Protein AF-A0A6L4AUI9-F1 (afdb_monomer)

Foldseek 3Di:
DDDDDDDDDDPPDDPPPPDQQFWAWWAFPVGDIATFRHDWDDDPQWIWTAHPVRDIDIDGPNRTPVVVRVVRRVVSVVVVVVVVD

Mean predicted aligned error: 10.36 Å

Radius of gyration: 20.44 Å; Cα contacts (8 Å, |Δi|>4): 113; chains: 1; bounding box: 47×45×56 Å

pLDDT: mean 83.94, std 18.22, range [41.22, 98.5]

Secondary structure (DSSP, 8-state):
----------------------EEEEEETTS-EEEEES--EEETTEEEEE-TTS-EEEEEGGGEEHHHHHHHHHHHHHHHHHTT-

Solvent-accessible surface area (backbone atoms only — not comparable to full-atom values): 5217 Å² total; per-residue (Å²): 140,84,83,86,86,82,81,77,92,85,88,85,85,78,83,71,83,78,61,80,69,49,67,24,42,43,28,33,68,90,70,49,79,44,70,20,45,19,77,69,43,82,56,91,66,26,34,39,33,24,32,79,88,63,51,80,46,72,47,53,43,92,47,40,35,62,70,60,11,53,52,48,25,52,50,46,52,50,53,57,49,64,73,73,110

Sequence (85 aa):
MANRLHLPLLAAALLVAAGPARADWLVTTDGGLIETKGPWKVDGRRVVFHLPNGTLSSVRADEVDLDRSAAETARAAEAARRASE

Nearest PDB structures (foldseek):
  3qii-assembly1_A-2  TM=4.907E-01  e=1.720E-01  Homo sapiens
  2mwo-assembly1_A  TM=4.657E-01  e=3.895E-01  Homo sapiens
  2ldm-assembly1_A  TM=4.924E-01  e=7.851E-01  Homo sapiens
  2equ-assembly1_A  TM=4.624E-01  e=1.678E+0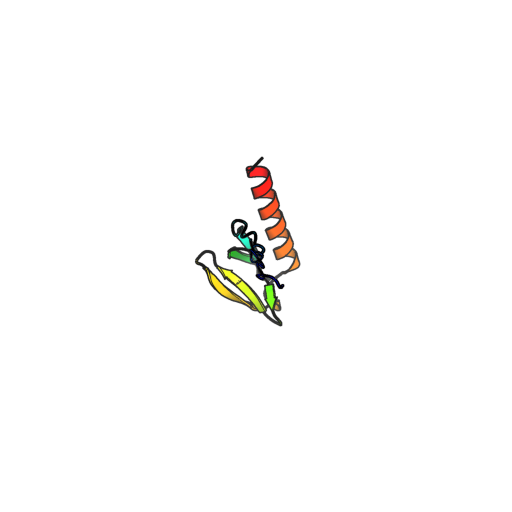0  Homo sapiens
  6zu5-assembly1_LM0  TM=4.246E-01  e=2.247E+00  Paranosema locustae

Structure (mmCIF, N/CA/C/O backbone):
data_AF-A0A6L4AUI9-F1
#
_entry.id   AF-A0A6L4AUI9-F1
#
loop_
_atom_site.group_PDB
_atom_site.id
_atom_site.type_symbol
_atom_site.label_atom_id
_atom_site.label_alt_id
_atom_site.label_comp_id
_atom_site.label_asym_id
_atom_site.label_entity_id
_atom_site.label_seq_id
_atom_site.pdbx_PDB_ins_code
_atom_site.Cartn_x
_atom_site.Cartn_y
_atom_site.Cartn_z
_atom_site.occupancy
_atom_site.B_iso_or_equiv
_atom_site.auth_seq_id
_atom_site.auth_comp_id
_atom_site.auth_asym_id
_atom_site.auth_atom_id
_atom_site.pdbx_PDB_model_num
ATOM 1 N N . MET A 1 1 ? 34.986 -35.114 42.155 1.00 41.22 1 MET A N 1
ATOM 2 C CA . MET A 1 1 ? 33.513 -35.259 42.080 1.00 41.22 1 MET A CA 1
ATOM 3 C C . MET A 1 1 ? 32.920 -33.924 42.520 1.00 41.22 1 MET A C 1
ATOM 5 O O . MET A 1 1 ? 33.275 -33.503 43.603 1.00 41.22 1 MET A O 1
ATOM 9 N N . ALA A 1 2 ? 32.139 -33.140 41.783 1.00 44.66 2 ALA A N 1
ATOM 10 C CA . ALA A 1 2 ? 31.563 -33.196 40.444 1.00 44.66 2 ALA A CA 1
ATOM 11 C C . ALA A 1 2 ? 31.414 -31.721 39.987 1.00 44.66 2 ALA A C 1
ATOM 13 O O . ALA A 1 2 ? 30.985 -30.873 40.758 1.00 44.66 2 ALA A O 1
ATOM 14 N N . ASN A 1 3 ? 32.059 -31.368 38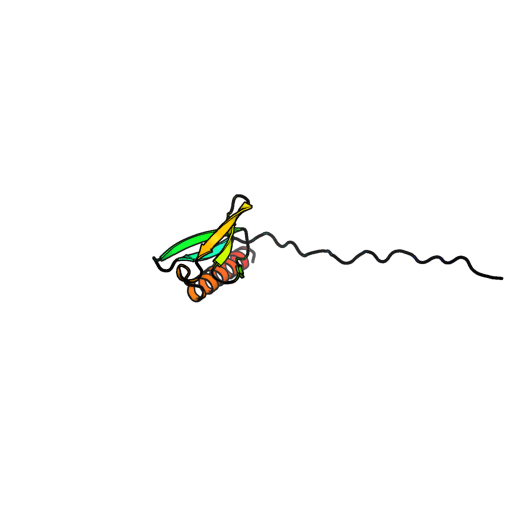.878 1.00 42.38 3 ASN A N 1
ATOM 15 C CA . ASN A 1 3 ? 31.451 -30.951 37.608 1.00 42.38 3 ASN A CA 1
ATOM 16 C C . ASN A 1 3 ? 31.112 -29.447 37.505 1.00 42.38 3 ASN A C 1
ATOM 18 O O . ASN A 1 3 ? 30.098 -28.965 37.998 1.00 42.38 3 ASN A O 1
ATOM 22 N N . ARG A 1 4 ? 32.001 -28.720 36.812 1.00 56.47 4 ARG A N 1
ATOM 23 C CA . ARG A 1 4 ? 31.819 -27.341 36.345 1.00 56.47 4 ARG A CA 1
ATOM 24 C C . ARG A 1 4 ? 30.788 -27.344 35.217 1.00 56.47 4 ARG A C 1
ATOM 26 O O . ARG A 1 4 ? 31.037 -27.938 34.172 1.00 56.47 4 ARG A O 1
ATOM 33 N N . LEU A 1 5 ? 29.649 -26.689 35.417 1.00 57.59 5 LEU A N 1
ATOM 34 C CA . LEU A 1 5 ? 28.661 -26.498 34.358 1.00 57.59 5 LEU A CA 1
ATOM 35 C C . LEU A 1 5 ? 29.091 -25.315 33.486 1.00 57.59 5 LEU A C 1
ATOM 37 O O . LEU A 1 5 ? 28.806 -24.160 33.782 1.00 57.59 5 LEU A O 1
ATOM 41 N N . HIS A 1 6 ? 29.809 -25.625 32.411 1.00 60.34 6 HIS A N 1
ATOM 42 C CA . HIS A 1 6 ? 29.868 -24.768 31.237 1.00 60.34 6 HIS A CA 1
ATOM 43 C C . HIS A 1 6 ? 28.605 -25.033 30.413 1.00 60.34 6 HIS A C 1
ATOM 45 O O . HIS A 1 6 ? 28.472 -26.115 29.846 1.00 60.34 6 HIS A O 1
ATOM 51 N N . LEU A 1 7 ? 27.696 -24.061 30.326 1.00 53.03 7 LEU A N 1
ATOM 52 C CA . LEU A 1 7 ? 26.717 -24.017 29.241 1.00 53.03 7 LEU A CA 1
ATOM 53 C C . LEU A 1 7 ? 27.033 -22.781 28.381 1.00 53.03 7 LEU A C 1
ATOM 55 O O . LEU A 1 7 ? 2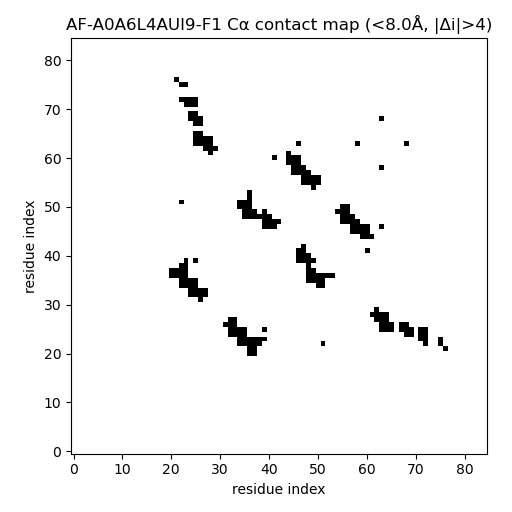6.828 -21.656 28.839 1.00 53.03 7 LEU A O 1
ATOM 59 N N . PRO A 1 8 ? 27.638 -22.967 27.196 1.00 55.88 8 PRO A N 1
ATOM 60 C CA . PRO A 1 8 ? 28.061 -21.882 26.327 1.00 55.88 8 PRO A CA 1
ATOM 61 C C . PRO A 1 8 ? 26.903 -21.380 25.454 1.00 55.88 8 PRO A C 1
ATOM 63 O O . PRO A 1 8 ? 25.953 -22.107 25.183 1.00 55.88 8 PRO A O 1
ATOM 66 N N . LEU A 1 9 ? 27.042 -20.128 25.004 1.00 53.84 9 LEU A N 1
ATOM 67 C CA . LEU A 1 9 ? 26.576 -19.582 23.723 1.00 53.84 9 LEU A CA 1
ATOM 68 C C . LEU A 1 9 ? 25.396 -20.304 23.041 1.00 53.84 9 LEU A C 1
ATOM 70 O O . LEU A 1 9 ? 25.612 -21.244 22.284 1.00 53.84 9 LEU A O 1
ATOM 74 N N . LEU A 1 10 ? 24.176 -19.776 23.172 1.00 52.81 10 LEU A N 1
ATOM 75 C CA . LEU A 1 10 ? 23.093 -20.012 22.203 1.00 52.81 10 LEU A CA 1
ATOM 76 C C . LEU A 1 10 ? 22.030 -18.905 22.305 1.00 52.81 10 LEU A C 1
ATOM 78 O O . LEU A 1 10 ? 20.883 -19.128 22.668 1.00 52.81 10 LEU A O 1
ATOM 82 N N . ALA A 1 11 ? 22.433 -17.673 21.992 1.00 55.09 11 ALA A N 1
ATOM 83 C CA . ALA A 1 11 ? 21.517 -16.551 21.759 1.00 55.09 11 ALA A CA 1
ATOM 84 C C . ALA A 1 11 ? 21.761 -15.940 20.368 1.00 55.09 11 ALA A C 1
ATOM 86 O O . ALA A 1 11 ? 21.810 -14.727 20.198 1.00 55.09 11 ALA A O 1
ATOM 87 N N . ALA A 1 12 ? 21.971 -16.800 19.368 1.00 58.97 12 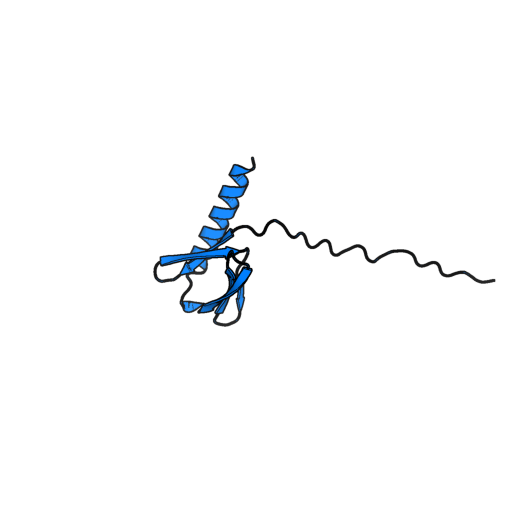ALA A N 1
ATOM 88 C CA . ALA A 1 12 ? 22.166 -16.417 17.975 1.00 58.97 12 ALA A CA 1
ATOM 89 C C . ALA A 1 12 ? 21.031 -16.990 17.121 1.00 58.97 12 ALA A C 1
ATOM 91 O O . ALA A 1 12 ? 21.201 -18.031 16.500 1.00 58.97 12 ALA A O 1
ATOM 92 N N . ALA A 1 13 ? 19.869 -16.332 17.115 1.00 58.03 13 ALA A N 1
ATOM 93 C CA . ALA A 1 13 ? 18.861 -16.507 16.065 1.00 58.03 13 ALA A CA 1
ATOM 94 C C . ALA A 1 13 ? 17.763 -15.438 16.166 1.00 58.03 13 ALA A C 1
ATOM 96 O O . ALA A 1 13 ? 16.656 -15.723 16.600 1.00 58.03 13 ALA A O 1
ATOM 97 N N . LEU A 1 14 ? 18.065 -14.206 15.756 1.00 53.00 14 LEU A N 1
ATOM 98 C CA . LEU A 1 14 ? 17.061 -13.263 15.241 1.00 53.00 14 LEU A CA 1
ATOM 99 C C . LEU A 1 14 ? 17.754 -12.273 14.295 1.00 53.00 14 LEU A C 1
ATOM 101 O O . LEU A 1 14 ? 17.715 -11.059 14.462 1.00 53.00 14 LEU A O 1
ATOM 105 N N . LEU A 1 15 ? 18.403 -12.815 13.261 1.00 50.09 15 LEU A N 1
ATOM 106 C CA . LEU A 1 15 ? 18.583 -12.071 12.017 1.00 50.09 15 LEU A CA 1
ATOM 107 C C . LEU A 1 15 ? 17.204 -12.000 11.356 1.00 50.09 15 LEU A C 1
ATOM 109 O O . LEU A 1 15 ? 16.851 -12.824 10.517 1.00 50.09 15 LEU A O 1
ATOM 113 N N . VAL A 1 16 ? 16.394 -11.033 11.792 1.00 57.41 16 VAL A N 1
ATOM 114 C CA . VAL A 1 16 ? 15.284 -10.538 10.981 1.00 57.41 16 VAL A CA 1
ATOM 115 C C . VAL A 1 16 ? 15.929 -10.071 9.687 1.00 57.41 16 VAL A C 1
ATOM 117 O O . VAL A 1 16 ? 16.712 -9.122 9.690 1.00 57.41 16 VAL A O 1
ATOM 120 N N . ALA A 1 17 ? 15.654 -10.782 8.597 1.00 50.28 17 ALA A N 1
ATOM 121 C CA . ALA A 1 17 ? 15.986 -10.344 7.257 1.00 50.28 17 ALA A CA 1
ATOM 122 C C . ALA A 1 17 ? 15.194 -9.059 6.978 1.00 50.28 17 ALA A C 1
ATOM 124 O O . ALA A 1 17 ? 14.117 -9.082 6.387 1.00 50.28 17 ALA A O 1
ATOM 125 N N . ALA A 1 18 ? 15.710 -7.928 7.456 1.00 51.84 18 ALA A N 1
ATOM 126 C CA . ALA A 1 18 ? 15.306 -6.607 7.021 1.00 51.84 18 ALA A CA 1
ATOM 127 C C . ALA A 1 18 ? 15.841 -6.442 5.598 1.00 51.84 18 ALA A C 1
ATOM 129 O O . ALA A 1 18 ? 16.875 -5.817 5.364 1.00 51.84 18 ALA A O 1
ATOM 130 N N . GLY A 1 19 ? 15.163 -7.084 4.643 1.00 57.34 19 GLY A N 1
ATOM 131 C CA . GLY A 1 19 ? 15.316 -6.729 3.243 1.00 57.34 19 GLY A CA 1
ATOM 132 C C . GLY A 1 19 ? 15.062 -5.226 3.086 1.00 57.34 19 GLY A C 1
ATOM 133 O O . GLY A 1 19 ? 14.331 -4.646 3.901 1.00 57.34 19 GLY A O 1
ATOM 134 N N . PRO A 1 20 ? 15.669 -4.572 2.080 1.00 57.75 20 PRO A N 1
ATOM 135 C CA . PRO A 1 20 ? 15.375 -3.175 1.800 1.00 57.75 20 PRO A CA 1
ATOM 136 C C . PRO A 1 20 ? 13.857 -3.022 1.725 1.00 57.75 20 PRO A C 1
ATOM 138 O O . PRO A 1 20 ? 13.196 -3.802 1.039 1.00 57.75 20 PRO A O 1
ATOM 141 N N . ALA A 1 21 ? 13.312 -2.073 2.489 1.00 65.31 21 ALA A N 1
ATOM 142 C CA . ALA A 1 21 ? 11.891 -1.765 2.458 1.00 65.31 21 ALA A CA 1
ATOM 143 C C . ALA A 1 21 ? 11.559 -1.309 1.032 1.00 65.31 21 ALA A C 1
ATOM 145 O O . ALA A 1 21 ? 11.818 -0.161 0.672 1.00 65.31 21 ALA A O 1
ATOM 146 N N . ARG A 1 22 ? 11.098 -2.244 0.194 1.00 72.06 22 ARG A N 1
ATOM 147 C CA . ARG A 1 22 ? 10.665 -1.945 -1.169 1.00 72.06 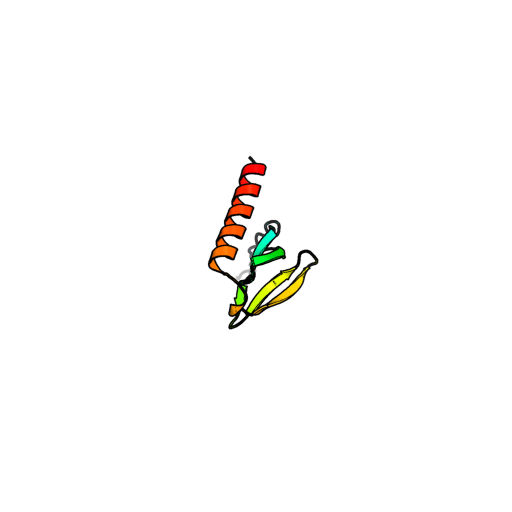22 ARG A CA 1
ATOM 148 C C . ARG A 1 22 ? 9.442 -1.049 -1.078 1.00 72.06 22 ARG A C 1
ATOM 150 O O . ARG A 1 22 ? 8.671 -1.148 -0.128 1.00 72.06 22 ARG A O 1
ATOM 157 N N . ALA A 1 23 ? 9.309 -0.150 -2.041 1.00 84.75 23 ALA A N 1
ATOM 158 C CA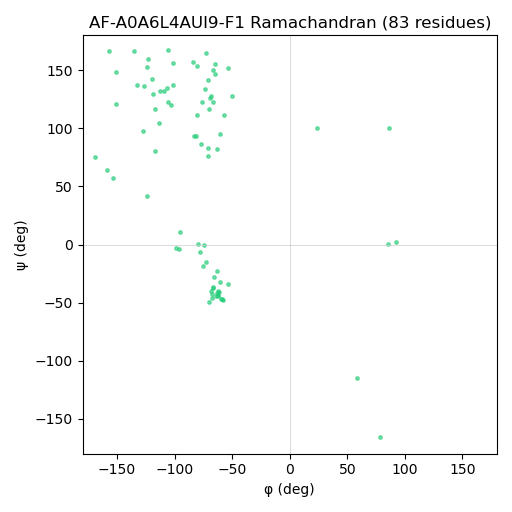 . ALA A 1 23 ? 8.088 0.616 -2.172 1.00 84.75 23 ALA A CA 1
ATOM 159 C C . ALA A 1 23 ? 6.954 -0.339 -2.569 1.00 84.75 23 ALA A C 1
ATOM 161 O O . ALA A 1 23 ? 7.063 -1.025 -3.589 1.00 84.75 23 ALA A O 1
ATOM 162 N N . ASP A 1 24 ? 5.901 -0.363 -1.760 1.00 93.19 24 ASP A N 1
ATOM 163 C CA . ASP A 1 24 ? 4.636 -1.016 -2.085 1.00 93.19 24 ASP A CA 1
ATOM 164 C C . ASP A 1 24 ? 3.603 0.069 -2.419 1.00 93.19 24 ASP A C 1
ATOM 166 O O . ASP A 1 24 ? 3.830 1.264 -2.198 1.00 93.19 24 ASP A O 1
ATOM 170 N N . TRP A 1 25 ? 2.470 -0.341 -2.983 1.00 96.00 25 TRP A N 1
ATOM 171 C CA . TRP A 1 25 ? 1.450 0.586 -3.462 1.00 96.00 25 TRP A CA 1
ATOM 172 C C . TRP A 1 25 ? 0.085 0.258 -2.872 1.00 96.00 25 TRP A C 1
ATOM 174 O O . TRP A 1 25 ? -0.331 -0.901 -2.816 1.00 96.00 25 TRP A O 1
ATOM 184 N N . LEU A 1 26 ? -0.621 1.306 -2.455 1.00 97.62 26 LEU A N 1
ATOM 185 C CA . LEU A 1 26 ? -2.045 1.276 -2.152 1.00 97.62 26 LEU A CA 1
ATOM 186 C C . LEU A 1 26 ? -2.798 2.049 -3.226 1.00 97.62 26 LEU A C 1
ATOM 188 O O . LEU A 1 26 ? -2.433 3.176 -3.559 1.00 97.62 26 LEU A O 1
ATOM 192 N N . VAL A 1 27 ? -3.860 1.446 -3.742 1.00 98.00 27 VAL A N 1
ATOM 193 C CA . VAL A 1 27 ? -4.775 2.072 -4.690 1.00 98.00 27 VAL A CA 1
ATOM 194 C C . VAL A 1 27 ? -6.059 2.417 -3.964 1.00 98.00 27 VAL A C 1
ATOM 196 O O . VAL A 1 27 ? -6.707 1.545 -3.387 1.00 98.00 27 VAL A O 1
ATOM 199 N N . THR A 1 28 ? -6.433 3.688 -3.976 1.00 97.75 28 THR A N 1
ATOM 200 C CA . THR A 1 28 ? -7.713 4.131 -3.432 1.00 97.75 28 THR A CA 1
ATOM 201 C C . THR A 1 28 ? -8.831 3.888 -4.445 1.00 97.75 28 THR A C 1
ATOM 203 O O . THR A 1 28 ? -8.612 3.826 -5.655 1.00 97.75 28 THR A O 1
ATOM 206 N N . THR A 1 29 ? -10.054 3.719 -3.953 1.00 97.38 29 THR A N 1
ATOM 207 C CA . THR A 1 29 ? -11.247 3.440 -4.778 1.00 97.38 29 THR A CA 1
ATOM 208 C C . THR A 1 29 ? -11.589 4.571 -5.753 1.00 97.38 29 THR A C 1
ATOM 210 O O . THR A 1 29 ? -12.196 4.322 -6.791 1.00 97.38 29 THR A O 1
ATOM 213 N N . ASP A 1 30 ? -11.148 5.798 -5.469 1.00 95.62 30 ASP A N 1
ATOM 214 C CA . ASP A 1 30 ? -11.214 6.951 -6.378 1.00 95.62 30 ASP A CA 1
ATOM 215 C C . ASP A 1 30 ? -10.093 6.963 -7.442 1.00 95.62 30 ASP A C 1
ATOM 217 O O . ASP A 1 30 ? -10.044 7.852 -8.292 1.00 95.62 30 ASP A O 1
ATOM 221 N N . GLY A 1 31 ? -9.211 5.959 -7.432 1.00 93.12 31 GLY A N 1
ATOM 222 C CA . GLY A 1 31 ? -8.127 5.767 -8.393 1.00 93.12 31 GLY A CA 1
ATOM 223 C C . GLY A 1 31 ? -6.787 6.390 -7.998 1.00 93.12 31 GLY A C 1
ATOM 224 O O . GLY A 1 31 ? -5.839 6.292 -8.781 1.00 93.12 31 GLY A O 1
ATOM 225 N N . GLY A 1 32 ? -6.684 7.005 -6.819 1.00 96.94 32 GLY A N 1
ATOM 226 C CA . GLY A 1 32 ? -5.425 7.510 -6.276 1.00 96.94 32 GLY A CA 1
ATOM 227 C C . GLY A 1 32 ? -4.405 6.405 -5.973 1.00 96.94 32 GLY A C 1
ATOM 228 O O . GLY A 1 32 ? -4.746 5.245 -5.747 1.00 96.94 32 GLY A O 1
ATOM 229 N N . LEU A 1 33 ? -3.125 6.781 -5.977 1.00 96.31 33 LEU A N 1
ATOM 230 C CA . LEU A 1 33 ? -1.997 5.911 -5.640 1.00 96.31 33 LEU A CA 1
ATOM 231 C C . LEU A 1 33 ? -1.262 6.473 -4.427 1.00 96.31 33 LEU A C 1
ATOM 233 O O . LEU A 1 33 ? -0.878 7.643 -4.412 1.00 96.31 33 LEU A O 1
ATOM 237 N N . ILE A 1 34 ? -1.037 5.626 -3.429 1.00 96.50 34 ILE A N 1
ATOM 238 C CA . ILE A 1 34 ? -0.277 5.948 -2.224 1.00 96.50 34 ILE A CA 1
ATOM 239 C C . ILE A 1 34 ? 0.947 5.034 -2.190 1.00 96.50 34 ILE A C 1
ATOM 241 O O . ILE A 1 34 ? 0.815 3.814 -2.094 1.00 96.50 34 ILE A O 1
ATOM 245 N N . GLU A 1 35 ? 2.134 5.634 -2.261 1.00 95.81 35 GLU A N 1
ATOM 246 C CA . GLU A 1 35 ? 3.398 4.926 -2.056 1.00 95.81 35 GLU A CA 1
ATOM 247 C C . GLU A 1 35 ? 3.583 4.608 -0.569 1.00 95.81 35 GLU A C 1
ATOM 249 O O . GLU A 1 35 ? 3.404 5.476 0.296 1.00 95.81 35 GLU A O 1
ATOM 254 N N . THR A 1 36 ? 3.974 3.373 -0.262 1.00 95.94 36 THR A N 1
ATOM 255 C CA . THR A 1 36 ? 4.251 2.929 1.103 1.00 95.94 36 THR A CA 1
ATOM 256 C C . THR A 1 36 ? 5.691 2.460 1.249 1.00 95.94 36 THR A C 1
ATOM 258 O O . THR A 1 36 ? 6.269 1.818 0.373 1.00 95.94 36 THR A O 1
ATOM 261 N N . LYS A 1 37 ? 6.293 2.762 2.400 1.00 93.81 37 LYS A N 1
ATOM 262 C CA . LYS A 1 37 ? 7.601 2.248 2.800 1.00 93.81 37 LYS A CA 1
ATOM 263 C C . LYS A 1 37 ? 7.440 0.810 3.281 1.00 93.81 37 LYS A C 1
ATOM 265 O O . LYS A 1 37 ? 7.287 0.561 4.480 1.00 93.81 37 LYS A O 1
ATOM 270 N N . GLY A 1 38 ? 7.489 -0.123 2.341 1.00 90.19 38 GLY A N 1
ATOM 271 C CA . GLY A 1 38 ? 7.243 -1.533 2.602 1.00 90.19 38 GLY A CA 1
ATOM 272 C C . GLY A 1 38 ? 5.756 -1.862 2.730 1.00 90.19 38 GLY A C 1
ATOM 273 O O . GLY A 1 38 ? 4.903 -1.044 2.373 1.00 90.19 38 GLY A O 1
ATOM 274 N N . PRO A 1 39 ? 5.449 -3.054 3.262 1.00 92.06 39 PRO A N 1
ATOM 275 C CA . PRO A 1 39 ? 4.112 -3.611 3.209 1.00 92.06 39 PRO A CA 1
ATOM 276 C C . PRO A 1 39 ? 3.109 -2.817 4.032 1.00 92.06 39 PRO A C 1
ATOM 278 O O . PRO A 1 39 ? 3.408 -2.244 5.084 1.00 92.06 39 PRO A O 1
ATOM 281 N N . TRP A 1 40 ? 1.876 -2.860 3.555 1.00 95.69 40 TRP A N 1
ATOM 282 C CA . TRP A 1 40 ? 0.691 -2.397 4.251 1.00 95.69 40 TRP A CA 1
ATOM 283 C C . TRP A 1 40 ? -0.078 -3.587 4.834 1.00 95.69 40 TRP A C 1
ATOM 285 O O . TRP A 1 40 ? 0.045 -4.725 4.380 1.00 95.69 40 TRP A O 1
ATOM 295 N N . LYS A 1 41 ? -0.870 -3.339 5.878 1.00 96.81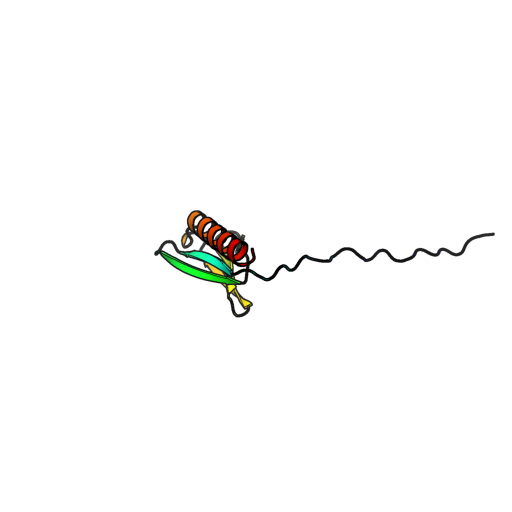 41 LYS A N 1
ATOM 296 C CA . LYS A 1 41 ? -1.636 -4.373 6.583 1.00 96.81 41 LYS A CA 1
ATOM 297 C C . LYS A 1 41 ? -3.074 -3.922 6.797 1.00 96.81 41 LYS A C 1
ATOM 299 O O . LYS A 1 41 ? -3.308 -2.799 7.229 1.00 96.81 41 LYS A O 1
ATOM 304 N N . VAL A 1 42 ? -4.030 -4.821 6.576 1.00 97.69 42 VAL A N 1
ATOM 305 C CA . VAL A 1 42 ? -5.413 -4.623 7.025 1.00 97.69 42 VAL A CA 1
ATOM 306 C C . VAL A 1 42 ? -5.492 -4.887 8.532 1.00 97.69 42 VAL A C 1
ATOM 308 O O . VAL A 1 42 ? -5.138 -5.971 9.001 1.00 97.69 42 VAL A O 1
ATOM 311 N N . ASP A 1 43 ? -5.950 -3.895 9.287 1.00 97.19 43 ASP A N 1
ATOM 312 C CA . ASP A 1 43 ? -6.202 -3.964 10.724 1.00 97.19 43 ASP A CA 1
ATOM 313 C C . ASP A 1 43 ? -7.631 -3.488 11.018 1.00 97.19 43 ASP A C 1
ATOM 315 O O . ASP A 1 43 ? -7.951 -2.293 11.027 1.00 97.19 43 ASP A O 1
ATOM 319 N N . GLY A 1 44 ? -8.538 -4.456 11.165 1.00 96.88 44 GLY A N 1
ATOM 320 C CA . GLY A 1 44 ? -9.970 -4.203 11.284 1.00 96.88 44 GLY A CA 1
ATOM 321 C C . GLY A 1 44 ? -10.521 -3.443 10.074 1.00 96.88 44 GLY A C 1
ATOM 322 O O . GLY A 1 44 ? -10.551 -3.960 8.962 1.00 96.88 44 GLY A O 1
ATOM 323 N N . ARG A 1 45 ? -10.983 -2.206 10.300 1.00 97.75 45 ARG A N 1
ATOM 324 C CA . ARG A 1 45 ? -11.560 -1.332 9.257 1.00 97.75 45 ARG A CA 1
ATOM 325 C C . ARG A 1 45 ? -10.547 -0.362 8.650 1.00 97.75 45 ARG A C 1
ATOM 327 O O . ARG A 1 45 ? -10.956 0.576 7.962 1.00 97.75 45 ARG A O 1
ATOM 334 N N . ARG A 1 46 ? -9.254 -0.527 8.932 1.00 98.50 46 ARG A N 1
ATOM 335 C CA . ARG A 1 46 ? -8.201 0.337 8.396 1.00 98.50 46 ARG A CA 1
ATOM 336 C C . ARG A 1 46 ? -7.153 -0.468 7.652 1.00 98.50 46 ARG A C 1
ATOM 338 O O . ARG A 1 46 ? -6.906 -1.625 7.969 1.00 98.50 46 ARG A O 1
ATOM 345 N N . VAL A 1 47 ? -6.508 0.184 6.700 1.00 98.25 47 VAL A N 1
ATOM 346 C CA . VAL A 1 47 ? -5.236 -0.259 6.141 1.00 98.25 47 VAL A CA 1
ATOM 347 C C . VAL A 1 47 ? -4.156 0.615 6.754 1.00 98.25 47 VAL A C 1
ATOM 349 O O . VAL A 1 47 ? -4.213 1.838 6.639 1.00 98.25 47 VAL A O 1
ATOM 352 N N . VAL A 1 48 ? -3.216 -0.008 7.453 1.00 98.19 48 VAL A N 1
ATOM 353 C CA . VAL A 1 48 ? -2.126 0.639 8.184 1.00 98.19 48 VAL A CA 1
ATOM 354 C C . VAL A 1 48 ? -0.827 0.429 7.419 1.00 98.19 48 VAL A C 1
ATOM 356 O O . VAL A 1 48 ? -0.543 -0.678 6.957 1.00 98.19 48 VAL A O 1
ATOM 359 N N . PHE A 1 49 ? -0.042 1.489 7.276 1.00 97.50 49 PHE A N 1
ATOM 360 C CA . PHE A 1 49 ? 1.181 1.489 6.478 1.00 97.50 49 PHE A CA 1
ATOM 361 C C . PHE A 1 49 ? 2.136 2.591 6.937 1.00 97.50 49 PHE A C 1
ATOM 363 O O . PHE A 1 49 ? 1.749 3.504 7.665 1.00 97.50 49 PHE A O 1
ATOM 370 N N . HIS A 1 50 ? 3.386 2.528 6.488 1.00 97.50 50 HIS A N 1
ATOM 371 C CA . HIS A 1 50 ? 4.334 3.626 6.657 1.00 97.50 50 HIS A CA 1
ATOM 372 C C . HIS A 1 50 ? 4.458 4.404 5.350 1.00 97.50 50 HIS A C 1
ATOM 374 O O . HIS A 1 50 ? 4.548 3.808 4.281 1.00 97.50 50 HIS A O 1
ATOM 380 N N . LEU A 1 51 ? 4.490 5.729 5.429 1.00 96.69 51 LEU A N 1
ATOM 381 C CA . LEU A 1 51 ? 4.847 6.599 4.307 1.00 96.69 51 LEU A CA 1
ATOM 382 C C . LEU A 1 51 ? 6.360 6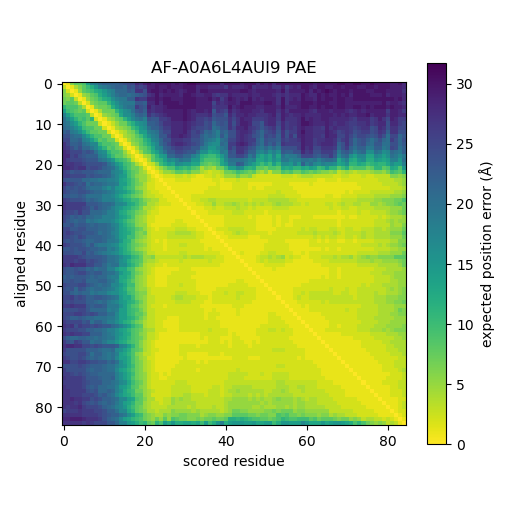.519 4.012 1.00 96.69 51 LEU A C 1
ATOM 384 O O . LEU A 1 51 ? 7.125 6.086 4.882 1.00 96.69 51 LEU A O 1
ATOM 388 N N . PRO A 1 52 ? 6.834 6.989 2.840 1.00 95.31 52 PRO A N 1
ATOM 389 C CA . PRO A 1 52 ? 8.264 7.009 2.500 1.00 95.31 52 PRO A CA 1
ATOM 390 C C . PRO A 1 52 ? 9.147 7.711 3.546 1.00 95.31 52 PRO A C 1
ATOM 392 O O . PRO A 1 52 ? 10.260 7.268 3.831 1.00 95.31 52 PRO A O 1
ATOM 395 N N . ASN A 1 53 ? 8.622 8.753 4.202 1.00 93.94 53 ASN A N 1
ATOM 396 C CA . ASN A 1 53 ? 9.301 9.466 5.292 1.00 93.94 53 ASN A CA 1
ATOM 397 C C . ASN A 1 53 ? 9.335 8.695 6.630 1.00 93.94 53 ASN A C 1
ATOM 399 O O . ASN A 1 53 ? 9.899 9.185 7.604 1.00 93.94 53 ASN A O 1
ATOM 403 N N . GLY A 1 54 ? 8.753 7.495 6.693 1.00 93.94 54 GLY A N 1
ATOM 404 C CA . GLY A 1 54 ? 8.676 6.662 7.892 1.00 93.94 54 GLY A CA 1
ATOM 405 C C . GLY A 1 54 ? 7.499 6.970 8.816 1.00 93.94 54 GLY A C 1
ATOM 406 O O . GLY A 1 54 ? 7.356 6.293 9.830 1.00 93.94 54 GLY A O 1
ATOM 407 N N . THR A 1 55 ? 6.642 7.939 8.490 1.00 97.31 55 THR A N 1
ATOM 408 C CA . THR A 1 55 ? 5.444 8.232 9.284 1.00 97.31 55 THR A CA 1
ATOM 409 C C . THR A 1 55 ? 4.439 7.087 9.180 1.00 97.31 55 THR A C 1
ATOM 411 O O . THR A 1 55 ? 4.050 6.700 8.078 1.00 97.31 55 THR A O 1
ATOM 414 N N . LEU A 1 56 ? 3.983 6.572 10.325 1.00 97.50 56 LEU A N 1
ATOM 415 C CA . LEU A 1 56 ? 2.870 5.626 10.395 1.00 97.50 56 LEU A CA 1
ATOM 416 C C . LEU A 1 56 ? 1.563 6.338 10.019 1.00 97.50 56 LEU A C 1
ATOM 418 O O . LEU A 1 56 ? 1.217 7.362 10.607 1.00 97.50 56 LEU A O 1
ATOM 422 N N . SER A 1 57 ? 0.836 5.785 9.056 1.00 98.19 57 SER A N 1
ATOM 423 C CA . SER A 1 57 ? -0.423 6.323 8.550 1.00 98.19 57 SER A CA 1
ATOM 424 C C . SER A 1 57 ? -1.468 5.218 8.391 1.00 98.19 57 SER A C 1
ATOM 426 O O . SER A 1 57 ? -1.165 4.024 8.461 1.00 98.19 57 SER A O 1
ATOM 428 N N . SER A 1 58 ? -2.727 5.616 8.212 1.00 98.00 58 SER A N 1
ATOM 429 C CA . SER A 1 58 ? -3.810 4.677 7.926 1.00 98.00 58 SER A CA 1
ATOM 430 C C . SER A 1 58 ? -4.928 5.307 7.105 1.00 98.00 58 SER A C 1
ATOM 432 O O . SER A 1 58 ? -5.244 6.484 7.273 1.00 98.00 58 SER A O 1
ATOM 434 N N . VAL A 1 59 ? -5.566 4.489 6.273 1.00 97.81 59 VAL A N 1
ATOM 435 C CA . VAL A 1 59 ? -6.756 4.823 5.474 1.00 97.81 59 VAL A CA 1
ATOM 436 C C . VAL A 1 59 ? -7.882 3.843 5.809 1.00 97.81 59 VAL A C 1
ATOM 438 O O . VAL A 1 59 ? -7.625 2.787 6.396 1.00 97.81 59 VAL A O 1
ATOM 441 N N . ARG A 1 60 ? -9.146 4.183 5.536 1.00 98.19 60 ARG A N 1
ATOM 442 C CA . ARG A 1 60 ? -10.248 3.237 5.765 1.00 98.19 60 ARG A CA 1
ATOM 443 C C . ARG A 1 60 ? -10.178 2.112 4.731 1.00 98.19 60 ARG A C 1
ATOM 445 O O . ARG A 1 60 ? -9.840 2.341 3.578 1.00 98.19 60 ARG A O 1
ATOM 452 N N . ALA A 1 61 ? -10.469 0.884 5.150 1.00 97.94 61 ALA A N 1
ATOM 453 C CA . ALA A 1 61 ? -10.349 -0.280 4.273 1.00 9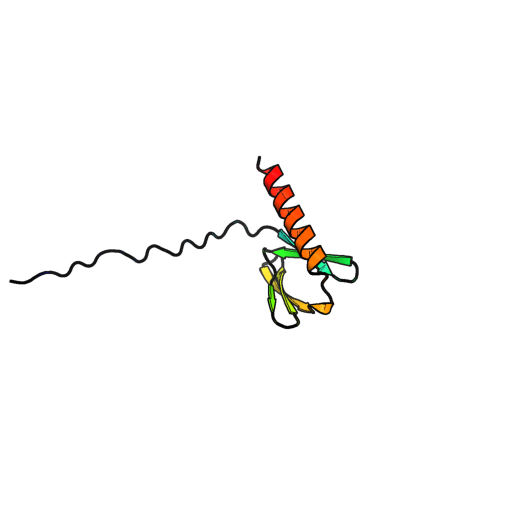7.94 61 ALA A CA 1
ATOM 454 C C . ALA A 1 61 ? -11.350 -0.256 3.106 1.00 97.94 61 ALA A C 1
ATOM 456 O O . ALA A 1 61 ? -11.045 -0.779 2.046 1.00 97.94 61 ALA A O 1
ATOM 457 N N . ASP A 1 62 ? -12.509 0.385 3.277 1.00 98.06 62 ASP A N 1
ATOM 458 C CA . ASP A 1 62 ? -13.510 0.581 2.219 1.00 98.06 62 ASP A CA 1
ATOM 459 C C . ASP A 1 62 ? -13.161 1.710 1.239 1.00 98.06 62 ASP A C 1
ATOM 461 O O . ASP A 1 62 ? -13.844 1.879 0.236 1.00 98.06 62 ASP A O 1
ATOM 465 N N . GLU A 1 63 ? -12.096 2.467 1.504 1.00 98.06 63 GLU A N 1
ATOM 466 C CA . GLU A 1 63 ? -11.562 3.480 0.591 1.00 98.06 63 GLU A CA 1
ATOM 467 C C . GLU A 1 63 ? -10.408 2.930 -0.260 1.00 98.06 63 GLU A C 1
ATOM 469 O O . GLU A 1 63 ? -9.927 3.635 -1.144 1.00 98.06 63 GLU A O 1
ATOM 474 N N . VAL A 1 64 ? -9.987 1.677 -0.038 1.00 98.12 64 VAL A N 1
ATOM 475 C CA . VAL A 1 64 ? -8.870 1.019 -0.730 1.00 98.12 64 VAL A CA 1
ATOM 476 C C . VAL A 1 64 ? -9.370 -0.121 -1.609 1.00 98.12 64 VAL A C 1
ATOM 478 O O . VAL A 1 64 ? -10.097 -1.003 -1.161 1.00 98.12 64 VAL A O 1
ATOM 481 N N . ASP A 1 65 ? -8.902 -0.144 -2.850 1.00 98.12 65 ASP A N 1
ATOM 482 C CA . ASP A 1 65 ? -8.998 -1.303 -3.729 1.00 98.12 65 ASP A CA 1
ATOM 483 C C . ASP A 1 65 ? -7.834 -2.258 -3.416 1.00 98.12 65 ASP A C 1
ATOM 485 O O . ASP A 1 65 ? -6.711 -2.090 -3.901 1.00 98.12 65 ASP A O 1
ATOM 489 N N . LEU A 1 66 ? -8.074 -3.228 -2.528 1.00 96.94 66 LEU A N 1
ATOM 490 C CA . LEU A 1 66 ? -7.040 -4.145 -2.030 1.00 96.94 66 LEU A CA 1
ATOM 491 C C . LEU A 1 66 ? -6.500 -5.076 -3.121 1.00 96.94 66 LEU A C 1
ATOM 493 O O . LEU A 1 66 ? -5.299 -5.353 -3.140 1.00 96.94 66 LEU A O 1
ATOM 497 N N . ASP A 1 67 ? -7.361 -5.523 -4.034 1.00 96.81 67 ASP A N 1
ATOM 498 C CA . ASP A 1 67 ? -6.973 -6.416 -5.126 1.00 96.81 67 ASP A CA 1
ATOM 499 C C . ASP A 1 67 ? -6.051 -5.684 -6.101 1.00 96.81 67 ASP A C 1
ATOM 501 O O . ASP A 1 67 ? -4.974 -6.180 -6.458 1.00 96.81 67 ASP A O 1
ATOM 505 N N . ARG A 1 68 ? -6.416 -4.453 -6.475 1.00 97.50 68 ARG A N 1
ATOM 506 C CA . ARG A 1 68 ? -5.567 -3.622 -7.328 1.00 97.50 68 ARG A CA 1
ATOM 507 C C . ARG A 1 68 ? -4.281 -3.210 -6.617 1.00 97.50 68 ARG A C 1
ATOM 509 O O . ARG A 1 68 ? -3.225 -3.230 -7.242 1.00 97.50 68 ARG A O 1
ATOM 516 N N . SER A 1 69 ? -4.338 -2.920 -5.318 1.00 97.19 69 SER A N 1
ATOM 517 C CA . SER A 1 69 ? -3.148 -2.639 -4.500 1.00 97.19 69 SER A CA 1
ATOM 518 C C . SER A 1 69 ? -2.160 -3.807 -4.520 1.00 97.19 69 SER A C 1
ATOM 520 O O . SER A 1 69 ? -0.977 -3.617 -4.797 1.00 97.19 69 SER A O 1
ATOM 522 N N . ALA A 1 70 ? -2.640 -5.036 -4.303 1.00 95.31 70 ALA A N 1
ATOM 523 C CA . ALA A 1 70 ? -1.801 -6.232 -4.350 1.00 95.31 70 ALA A CA 1
ATOM 524 C C . ALA A 1 70 ? -1.166 -6.434 -5.737 1.00 95.31 70 ALA A C 1
ATOM 526 O O . ALA A 1 70 ? 0.019 -6.767 -5.835 1.00 95.31 70 ALA A O 1
ATOM 527 N N . ALA A 1 71 ? -1.925 -6.186 -6.808 1.00 95.81 71 ALA A N 1
ATOM 528 C CA . ALA A 1 71 ? -1.419 -6.270 -8.174 1.00 95.81 71 ALA A CA 1
ATOM 529 C C . ALA A 1 71 ? -0.320 -5.231 -8.462 1.00 95.81 71 ALA A C 1
ATOM 531 O O . ALA A 1 71 ? 0.701 -5.583 -9.057 1.00 95.81 71 ALA A O 1
ATOM 532 N N . GLU A 1 72 ? -0.489 -3.975 -8.036 1.00 94.88 72 GLU A N 1
ATOM 533 C CA . GLU A 1 72 ? 0.526 -2.932 -8.242 1.00 94.88 72 GLU A CA 1
ATOM 534 C C . GLU A 1 72 ? 1.791 -3.181 -7.408 1.00 94.88 72 GLU A C 1
ATOM 536 O O . GLU A 1 72 ? 2.902 -3.060 -7.930 1.00 94.88 72 GLU A O 1
ATOM 541 N N . THR A 1 73 ? 1.654 -3.638 -6.160 1.00 92.69 73 THR A N 1
ATOM 542 C CA . THR A 1 73 ? 2.801 -4.079 -5.349 1.00 92.69 73 THR A CA 1
ATOM 543 C C . THR A 1 73 ? 3.568 -5.216 -6.031 1.00 92.69 73 THR A C 1
ATOM 545 O O . THR A 1 73 ? 4.793 -5.152 -6.163 1.00 92.69 73 THR A O 1
ATOM 548 N N . ALA A 1 74 ? 2.873 -6.242 -6.534 1.00 92.12 74 ALA A N 1
ATOM 549 C CA . ALA A 1 74 ? 3.517 -7.357 -7.231 1.00 92.12 74 ALA A CA 1
ATOM 550 C C . ALA A 1 74 ? 4.244 -6.901 -8.508 1.00 92.12 74 ALA A C 1
ATOM 552 O O . ALA A 1 74 ? 5.366 -7.338 -8.779 1.00 92.12 74 ALA A O 1
ATOM 553 N N . ARG A 1 75 ? 3.645 -5.979 -9.274 1.00 91.12 75 ARG A N 1
ATOM 554 C CA . ARG A 1 75 ? 4.278 -5.380 -10.460 1.00 91.12 75 ARG A CA 1
ATOM 555 C C . ARG A 1 75 ? 5.542 -4.606 -10.103 1.00 91.12 75 ARG A C 1
ATOM 557 O O . ARG A 1 75 ? 6.552 -4.768 -10.789 1.00 91.12 75 ARG A O 1
ATOM 564 N N . ALA A 1 76 ? 5.513 -3.806 -9.039 1.00 88.62 76 ALA A N 1
ATOM 565 C CA . ALA A 1 76 ? 6.678 -3.063 -8.565 1.00 88.62 76 ALA A CA 1
ATOM 566 C C . ALA A 1 76 ? 7.807 -4.005 -8.106 1.00 88.62 76 ALA A C 1
ATOM 568 O O . ALA A 1 76 ? 8.977 -3.808 -8.454 1.00 88.62 76 ALA A O 1
ATOM 569 N N . ALA A 1 77 ? 7.462 -5.079 -7.390 1.00 87.75 77 ALA A N 1
ATOM 570 C CA . ALA A 1 77 ? 8.414 -6.103 -6.973 1.00 87.75 77 ALA A CA 1
ATOM 571 C C . ALA A 1 77 ? 9.052 -6.826 -8.174 1.00 87.75 77 ALA A C 1
ATOM 573 O O . ALA A 1 77 ? 10.271 -7.014 -8.213 1.00 87.75 77 ALA A O 1
ATOM 574 N N . GLU A 1 78 ? 8.263 -7.177 -9.186 1.00 89.44 78 GLU A N 1
ATOM 575 C CA . GLU A 1 78 ? 8.773 -7.817 -10.398 1.00 89.44 78 GLU A CA 1
ATOM 576 C C . GLU A 1 78 ? 9.652 -6.868 -11.224 1.00 89.44 78 GLU A C 1
ATOM 578 O O . GLU A 1 78 ? 10.726 -7.252 -11.687 1.00 89.44 78 GLU A O 1
ATOM 583 N N . ALA A 1 79 ? 9.246 -5.605 -11.380 1.00 86.75 79 ALA A N 1
ATOM 584 C CA . ALA A 1 79 ? 10.026 -4.603 -12.103 1.00 86.75 79 ALA A CA 1
ATOM 585 C C . ALA A 1 79 ? 11.406 -4.391 -11.468 1.00 86.75 79 ALA A C 1
ATOM 587 O O . ALA A 1 79 ? 12.418 -4.434 -12.166 1.00 86.75 79 ALA A O 1
ATOM 588 N N . ALA A 1 80 ? 11.466 -4.235 -10.145 1.00 84.75 80 ALA A N 1
ATOM 589 C CA . ALA A 1 80 ? 12.746 -4.052 -9.471 1.00 84.75 80 ALA A CA 1
ATOM 590 C C . ALA A 1 80 ? 13.569 -5.356 -9.355 1.00 84.75 80 ALA A C 1
ATOM 592 O O . ALA A 1 80 ? 14.777 -5.269 -9.178 1.00 84.75 80 ALA A O 1
ATOM 593 N N . ARG A 1 81 ? 12.963 -6.550 -9.502 1.00 85.38 81 ARG A N 1
ATOM 594 C CA . ARG A 1 81 ? 13.715 -7.815 -9.643 1.00 85.38 81 ARG A CA 1
ATOM 595 C C . ARG A 1 81 ? 14.411 -7.875 -11.002 1.00 85.38 81 ARG A C 1
ATOM 597 O O . ARG A 1 81 ? 15.616 -8.086 -11.052 1.00 85.38 81 ARG A O 1
ATOM 604 N N . ARG A 1 82 ? 13.674 -7.600 -12.082 1.00 86.88 82 ARG A N 1
ATOM 605 C CA . ARG A 1 82 ? 14.225 -7.563 -13.447 1.00 86.88 82 ARG A CA 1
ATOM 606 C C . ARG A 1 82 ? 15.317 -6.511 -13.629 1.00 86.88 82 ARG A C 1
ATOM 608 O O . ARG A 1 82 ? 16.223 -6.721 -14.412 1.00 86.88 82 ARG A O 1
ATOM 615 N N . ALA A 1 83 ? 15.240 -5.384 -12.921 1.00 84.50 83 ALA A N 1
ATOM 616 C CA . ALA A 1 83 ? 16.279 -4.352 -12.971 1.00 84.50 83 ALA A CA 1
ATOM 617 C C . ALA A 1 83 ? 17.585 -4.743 -12.248 1.00 84.50 83 ALA A C 1
ATOM 619 O O . ALA A 1 83 ? 18.589 -4.055 -12.409 1.00 84.50 83 ALA A O 1
ATOM 620 N N . SER A 1 84 ? 17.560 -5.791 -11.417 1.00 77.81 84 SER A N 1
ATOM 621 C CA . SER A 1 84 ? 18.732 -6.295 -10.686 1.00 77.81 84 SER A CA 1
ATOM 622 C C . SER A 1 84 ? 19.404 -7.509 -11.339 1.00 77.81 84 SER A C 1
ATOM 624 O O . SER A 1 84 ? 20.406 -7.989 -10.811 1.00 77.81 84 SER A O 1
ATOM 626 N N . GLU A 1 85 ? 18.837 -8.001 -12.443 1.00 67.50 85 GLU A N 1
ATOM 627 C CA . GLU A 1 85 ? 19.375 -9.070 -13.299 1.00 67.50 85 GLU A CA 1
ATOM 628 C C . GLU A 1 85 ? 20.209 -8.464 -14.439 1.00 67.50 85 GLU A C 1
ATOM 630 O O . GLU A 1 85 ? 21.274 -9.046 -14.747 1.00 67.50 85 GLU A O 1
#